Protein AF-0000000078754239 (afdb_homodimer)

Secondary structure (DSSP, 8-state):
-EEEE-HHHHHHHHHHHHH-HHHHHHHHHHHHHHHH-TTSSTT--EE--GGGTT-EEEESSSS-EEEEEEETTTEEEEEE-SS--/-EEEE-HHHHHHHHHHHHH-HHHHHHHHHHHHHHHH-TTSSTT--EE--GGGTT-EEEESSSS-EEEEEEETTTEEEEEE-SS--

pLDDT: mean 96.91, std 4.35, range [64.38, 98.88]

Organism: Turneriella parva (strain ATCC BAA-1111 / DSM 21527 / NCTC 11395 / H) (NCBI:txid869212)

Nearest PDB structures (foldseek):
  6n90-assembly1_B  TM=9.859E-01  e=3.704E-13  Agrobacterium tumefaciens
  6n90-assembly1_A  TM=9.710E-01  e=5.602E-12  Agrobacterium tumefaciens
  3oei-assembly4_O  TM=9.543E-01  e=4.923E-12  Mycobacterium tuberculosis
  4v8x-assembly2_CY  TM=9.675E-01  e=6.132E-11  Escherichia coli K-12
  4lsy-assembly1_A  TM=8.009E-01  e=1.331E-05  Helicobacter pylori 26695

InterPro domains:
  IPR009614 Toxin YoeB [PF06769] (5-85)
  IPR009614 Toxin YoeB [PTHR38039] (1-85)
  IPR009614 Toxin YoeB [TIGR02116] (5-85)
  IPR035093 Toxin-antitoxin system, RelE/ParE toxin domain superfamily [G3DSA:3.30.2310.20] (1-85)
  IPR035093 Toxin-antitoxin system, RelE/ParE toxin domain superfamily [SSF143011] (1-84)

Foldseek 3Di:
DAEAEDPAAVVQLVVCVPVPVLLNVLVVVVVVVCLVPVQDDAQPKDADDDPRGQWIWGHSDPFWIWIWHDDPSPYIYTYHTGGDD/DAEAEDPAAVVQLVVCVPVPVLLNVLVVVVVVVCLVPVQDDAQPKDADDDPRGQWIWGHSDPFWIWIWHDDPSPYIYTYHTGGDD

Solvent-accessible surface area (backbone atoms only — not comparable to full-atom values): 8936 Å² total; per-residue (Å²): 100,25,43,29,25,34,49,65,14,42,52,38,55,55,49,24,69,77,71,36,60,68,59,40,50,49,52,52,50,49,54,57,42,34,73,76,33,76,77,49,70,76,40,66,49,41,76,42,58,76,98,41,51,79,26,32,35,26,49,72,50,100,58,25,26,38,30,31,36,71,49,93,86,43,32,41,35,30,57,34,53,56,51,56,135,99,25,44,28,24,34,50,66,13,40,53,39,54,56,48,25,70,77,72,36,60,68,59,40,51,47,51,52,50,47,52,56,43,33,72,74,33,76,77,50,70,75,39,67,48,43,76,41,60,76,98,40,52,80,27,33,34,26,48,73,49,101,59,25,26,37,31,30,34,70,48,90,85,44,32,40,36,30,57,34,53,55,51,58,135

Sequence (170 aa):
MNVLFTDAGWEDYVHWQSEDRKTLKKINDLIRDIKRSPYEGIGKPEPLKHQLQGYWSRRIDPEHRLVYQVEGNKTLVIIACRYHYMNVLFTDAGWEDYVHWQSEDRKTLKKINDLIRDIKRSPYEGIGKPEPLKHQLQGYWSRRIDPEHRLVYQVEGNKTLVIIACRYHY

Structure (mmCIF, N/CA/C/O backbone):
data_AF-0000000078754239-model_v1
#
loop_
_entity.id
_entity.type
_entity.pdbx_description
1 polymer 'Putative mRNA interferase YoeB'
#
loop_
_atom_site.group_PDB
_atom_site.id
_atom_site.type_symbol
_atom_site.label_atom_id
_atom_site.label_alt_id
_atom_site.label_comp_id
_atom_site.label_asym_id
_atom_site.label_entity_id
_atom_site.label_seq_id
_atom_site.pdbx_PDB_ins_code
_atom_site.Cartn_x
_atom_site.Cartn_y
_atom_site.Cartn_z
_atom_site.occupancy
_atom_site.B_iso_or_equiv
_atom_site.auth_seq_id
_atom_site.auth_comp_id
_atom_site.auth_asym_id
_atom_site.auth_atom_id
_atom_site.pdbx_PDB_model_num
ATOM 1 N N . MET A 1 1 ? -7.363 -0.022 -10.547 1 94.94 1 MET A N 1
ATOM 2 C CA . MET A 1 1 ? -7.711 -0.89 -9.43 1 94.94 1 MET A CA 1
ATOM 3 C C . MET A 1 1 ? -6.973 -0.462 -8.164 1 94.94 1 MET A C 1
ATOM 5 O O . MET A 1 1 ? -5.762 -0.242 -8.188 1 94.94 1 MET A O 1
ATOM 9 N N . ASN A 1 2 ? -7.672 -0.204 -7.055 1 98.06 2 ASN A N 1
ATOM 10 C CA . ASN A 1 2 ? -7.074 0.219 -5.793 1 98.06 2 ASN A CA 1
ATOM 11 C C . ASN A 1 2 ? -6.363 -0.937 -5.094 1 98.06 2 ASN A C 1
ATOM 13 O O . ASN A 1 2 ? -6.711 -2.102 -5.301 1 98.06 2 ASN A O 1
ATOM 17 N N . VAL A 1 3 ? -5.383 -0.624 -4.348 1 98.81 3 VAL A N 1
ATOM 18 C CA . VAL A 1 3 ? -4.676 -1.62 -3.551 1 98.81 3 VAL A CA 1
ATOM 19 C C . VAL A 1 3 ? -4.906 -1.353 -2.064 1 98.81 3 VAL A C 1
ATOM 21 O O . VAL A 1 3 ? -4.613 -0.26 -1.572 1 98.81 3 VAL A O 1
ATOM 24 N N . LEU A 1 4 ? -5.461 -2.293 -1.412 1 98.81 4 LEU A N 1
ATOM 25 C CA . LEU A 1 4 ? -5.707 -2.207 0.023 1 98.81 4 LEU A CA 1
ATOM 26 C C . LEU A 1 4 ? -4.852 -3.215 0.784 1 98.81 4 LEU A C 1
ATOM 28 O O . LEU A 1 4 ? -4.859 -4.406 0.463 1 98.81 4 LEU A O 1
ATOM 32 N N . PHE A 1 5 ? -4.098 -2.744 1.669 1 98.81 5 PHE A N 1
ATOM 33 C CA . PHE A 1 5 ? -3.389 -3.609 2.602 1 98.81 5 PHE A CA 1
ATOM 34 C C . PHE A 1 5 ? -4.105 -3.662 3.945 1 98.81 5 PHE A C 1
ATOM 36 O O . PHE A 1 5 ? -4.457 -2.625 4.512 1 98.81 5 PHE A O 1
ATOM 43 N N . THR A 1 6 ? -4.32 -4.887 4.391 1 98.44 6 THR A N 1
ATOM 44 C CA . THR A 1 6 ? -4.656 -4.988 5.805 1 98.44 6 THR A CA 1
ATOM 45 C C . THR A 1 6 ? -3.486 -4.543 6.676 1 98.44 6 THR A C 1
ATOM 47 O O . THR A 1 6 ? -2.371 -4.363 6.18 1 98.44 6 THR A O 1
ATOM 50 N N . ASP A 1 7 ? -3.758 -4.332 7.945 1 97.69 7 ASP A N 1
ATOM 51 C CA . ASP A 1 7 ? -2.703 -3.889 8.852 1 97.69 7 ASP A CA 1
ATOM 52 C C . ASP A 1 7 ? -1.513 -4.844 8.812 1 97.69 7 ASP A C 1
ATOM 54 O O . ASP A 1 7 ? -0.37 -4.418 8.641 1 97.69 7 ASP A O 1
ATOM 58 N N . ALA A 1 8 ? -1.788 -6.109 8.922 1 97.62 8 ALA A N 1
ATOM 59 C CA . ALA A 1 8 ? -0.734 -7.121 8.898 1 97.62 8 ALA A CA 1
ATOM 60 C C . ALA A 1 8 ? -0.043 -7.164 7.535 1 97.62 8 ALA A C 1
ATOM 62 O O . ALA A 1 8 ? 1.181 -7.289 7.461 1 97.62 8 ALA A O 1
ATOM 63 N N . GLY A 1 9 ? -0.839 -7.078 6.422 1 98.5 9 GLY A N 1
ATOM 64 C CA . GLY A 1 9 ? -0.268 -7.055 5.086 1 98.5 9 GLY A CA 1
ATOM 65 C C . GLY A 1 9 ? 0.656 -5.875 4.852 1 98.5 9 GLY A C 1
ATOM 66 O O . GLY A 1 9 ? 1.698 -6.012 4.211 1 98.5 9 GLY A O 1
ATOM 67 N N . TRP A 1 10 ? 0.258 -4.762 5.441 1 98.69 10 TRP A N 1
ATOM 68 C CA . TRP A 1 10 ? 1.06 -3.549 5.293 1 98.69 10 TRP A CA 1
ATOM 69 C C . TRP A 1 10 ? 2.379 -3.674 6.047 1 98.69 10 TRP A C 1
ATOM 71 O O . TRP A 1 10 ? 3.434 -3.291 5.535 1 98.69 10 TRP A O 1
ATOM 81 N N . GLU A 1 11 ? 2.291 -4.199 7.242 1 98.12 11 GLU A N 1
ATOM 82 C CA . GLU A 1 11 ? 3.51 -4.414 8.016 1 98.12 11 GLU A CA 1
ATOM 83 C C . GLU A 1 11 ? 4.48 -5.328 7.273 1 98.12 11 GLU A C 1
ATOM 85 O O . GLU A 1 11 ? 5.68 -5.055 7.219 1 98.12 11 GLU A O 1
ATOM 90 N N . ASP A 1 12 ? 3.967 -6.426 6.703 1 98.56 12 ASP A N 1
ATOM 91 C CA . ASP A 1 12 ? 4.789 -7.312 5.883 1 98.56 12 ASP A CA 1
ATOM 92 C C . ASP A 1 12 ? 5.449 -6.547 4.738 1 98.56 12 ASP A C 1
ATOM 94 O O . ASP A 1 12 ? 6.652 -6.68 4.508 1 98.56 12 ASP A O 1
ATOM 98 N N . TYR A 1 13 ? 4.625 -5.77 4.039 1 98.88 13 TYR A N 1
ATOM 99 C CA . TYR A 1 13 ? 5.062 -5.07 2.836 1 98.88 13 TYR A CA 1
ATOM 100 C C . TYR A 1 13 ? 6.18 -4.082 3.154 1 98.88 13 TYR A C 1
ATOM 102 O O . TYR A 1 13 ? 7.203 -4.051 2.471 1 98.88 13 TYR A O 1
ATOM 110 N N . VAL A 1 14 ? 5.992 -3.342 4.258 1 98.62 14 VAL A N 1
ATOM 111 C CA . VAL A 1 14 ? 6.977 -2.334 4.648 1 98.62 14 VAL A CA 1
ATOM 112 C C . VAL A 1 14 ? 8.25 -3.018 5.133 1 98.62 14 VAL A C 1
ATOM 114 O O . VAL A 1 14 ? 9.359 -2.521 4.898 1 98.62 14 VA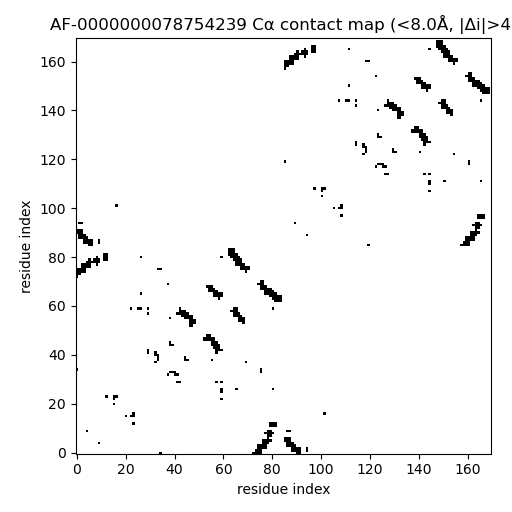L A O 1
ATOM 117 N N . HIS A 1 15 ? 8.078 -4.164 5.738 1 98.06 15 HIS A N 1
ATOM 118 C CA . HIS A 1 15 ? 9.219 -4.949 6.199 1 98.06 15 HIS A CA 1
ATOM 119 C C . HIS A 1 15 ? 10.203 -5.207 5.066 1 98.06 15 HIS A C 1
ATOM 121 O O . HIS A 1 15 ? 11.422 -5.102 5.254 1 98.06 15 HIS A O 1
ATOM 127 N N . TRP A 1 16 ? 9.758 -5.457 3.875 1 98.38 16 TRP A N 1
ATOM 128 C CA . TRP A 1 16 ? 10.609 -5.844 2.754 1 98.38 16 TRP A CA 1
ATOM 129 C C . TRP A 1 16 ? 11.391 -4.645 2.232 1 98.38 16 TRP A C 1
ATOM 131 O O . TRP A 1 16 ? 12.445 -4.812 1.603 1 98.38 16 TRP A O 1
ATOM 141 N N . GLN A 1 17 ? 10.836 -3.438 2.482 1 97.75 17 GLN A N 1
ATOM 142 C CA . GLN A 1 17 ? 11.492 -2.23 1.996 1 97.75 17 GLN A CA 1
ATOM 143 C C . GLN A 1 17 ? 12.883 -2.072 2.615 1 97.75 17 GLN A C 1
ATOM 145 O O . GLN A 1 17 ? 13.789 -1.521 1.989 1 97.75 17 GLN A O 1
ATOM 150 N N . SER A 1 18 ? 13.039 -2.572 3.836 1 95.81 18 SER A N 1
ATOM 151 C CA . SER A 1 18 ? 14.328 -2.475 4.516 1 95.81 18 SER A CA 1
ATOM 152 C C . SER A 1 18 ? 15.078 -3.799 4.465 1 95.81 18 SER A C 1
ATOM 154 O O . SER A 1 18 ? 16.312 -3.818 4.445 1 95.81 18 SER A O 1
ATOM 156 N N . GLU A 1 19 ? 14.352 -4.918 4.344 1 97.38 19 GLU A N 1
ATOM 157 C CA . GLU A 1 19 ? 14.945 -6.238 4.492 1 97.38 19 GLU A CA 1
ATOM 158 C C . GLU A 1 19 ? 15.539 -6.73 3.176 1 97.38 19 GLU A C 1
ATOM 160 O O . GLU A 1 19 ? 16.656 -7.246 3.143 1 97.38 19 GLU A O 1
ATOM 165 N N . ASP A 1 20 ? 14.812 -6.598 2.08 1 97.62 20 ASP A N 1
ATOM 166 C CA . ASP A 1 20 ? 15.227 -7.195 0.814 1 97.62 20 ASP A CA 1
ATOM 167 C C . ASP A 1 20 ? 14.516 -6.531 -0.366 1 97.62 20 ASP A C 1
ATOM 169 O O . ASP A 1 20 ? 13.414 -6.926 -0.74 1 97.62 20 ASP A O 1
ATOM 173 N N . ARG A 1 21 ? 15.211 -5.762 -1.091 1 96.25 21 ARG A N 1
ATOM 174 C CA . ARG A 1 21 ? 14.641 -4.965 -2.174 1 96.25 21 ARG A CA 1
ATOM 175 C C . ARG A 1 21 ? 14.227 -5.852 -3.344 1 96.25 21 ARG A C 1
ATOM 177 O O . ARG A 1 21 ? 13.297 -5.52 -4.082 1 96.25 21 ARG A O 1
ATOM 184 N N . LYS A 1 22 ? 14.938 -6.941 -3.531 1 97.38 22 LYS A N 1
ATOM 185 C CA . LYS A 1 22 ? 14.578 -7.863 -4.605 1 97.38 22 LYS A CA 1
ATOM 186 C C . LYS A 1 22 ? 13.195 -8.461 -4.375 1 97.38 22 LYS A C 1
ATOM 188 O O . LYS A 1 22 ? 12.391 -8.562 -5.309 1 97.38 22 LYS A O 1
ATOM 193 N N . THR A 1 23 ? 12.992 -8.859 -3.168 1 98.5 23 THR A N 1
ATOM 194 C CA . THR A 1 23 ? 11.688 -9.398 -2.803 1 98.5 23 THR A CA 1
ATOM 195 C C . THR A 1 23 ? 10.602 -8.336 -2.959 1 98.5 23 THR A C 1
ATOM 197 O O . THR A 1 23 ? 9.516 -8.625 -3.461 1 98.5 23 THR A O 1
ATOM 200 N N . LEU A 1 24 ? 10.906 -7.109 -2.547 1 98.62 24 LEU A N 1
ATOM 201 C CA . LEU A 1 24 ? 9.969 -6.008 -2.719 1 98.62 24 LEU A CA 1
ATOM 202 C C . LEU A 1 24 ? 9.594 -5.832 -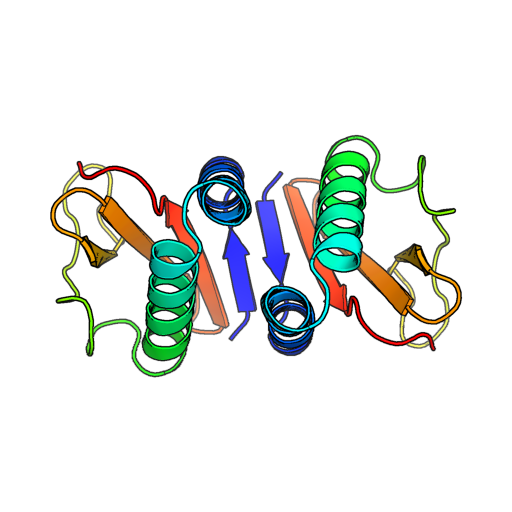4.188 1 98.62 24 LEU A C 1
ATOM 204 O O . LEU A 1 24 ? 8.422 -5.664 -4.52 1 98.62 24 LEU A O 1
ATOM 208 N N . LYS A 1 25 ? 10.586 -5.859 -5.012 1 98.12 25 LYS A N 1
ATOM 209 C CA . LYS A 1 25 ? 10.344 -5.723 -6.445 1 98.12 25 LYS A CA 1
ATOM 210 C C . LYS A 1 25 ? 9.445 -6.844 -6.957 1 98.12 25 LYS A C 1
ATOM 212 O O . LYS A 1 25 ? 8.547 -6.602 -7.766 1 98.12 25 LYS A O 1
ATOM 217 N N . LYS A 1 26 ? 9.695 -8.023 -6.527 1 98.56 26 LYS A N 1
ATOM 218 C CA . LYS A 1 26 ? 8.867 -9.164 -6.93 1 98.56 26 LYS A CA 1
ATOM 219 C C . LYS A 1 26 ? 7.422 -8.977 -6.484 1 98.56 26 LYS A C 1
ATOM 221 O O . LYS A 1 26 ? 6.488 -9.273 -7.234 1 98.56 26 LYS A O 1
ATOM 226 N N . ILE A 1 27 ? 7.266 -8.539 -5.297 1 98.88 27 ILE A N 1
ATOM 227 C CA . ILE A 1 27 ? 5.922 -8.305 -4.781 1 98.88 27 ILE A CA 1
ATOM 228 C C . ILE A 1 27 ? 5.223 -7.242 -5.629 1 98.88 27 ILE A C 1
ATOM 230 O O . ILE A 1 27 ? 4.055 -7.391 -5.988 1 98.88 27 ILE A O 1
ATOM 234 N N . ASN A 1 28 ? 5.934 -6.164 -5.98 1 98.81 28 ASN A N 1
ATOM 235 C CA . ASN A 1 28 ? 5.363 -5.129 -6.84 1 98.81 28 ASN A CA 1
ATOM 236 C C . ASN A 1 28 ? 4.98 -5.684 -8.203 1 98.81 28 ASN A C 1
ATOM 238 O O . ASN A 1 28 ? 3.941 -5.316 -8.758 1 98.81 28 ASN A O 1
ATOM 242 N N . ASP A 1 29 ? 5.82 -6.578 -8.742 1 98.75 29 ASP A N 1
ATOM 243 C CA . ASP A 1 29 ? 5.508 -7.219 -10.016 1 98.75 29 ASP A CA 1
ATOM 244 C C . ASP A 1 29 ? 4.238 -8.062 -9.906 1 98.75 29 ASP A C 1
ATOM 246 O O . ASP A 1 29 ? 3.408 -8.062 -10.812 1 98.75 29 ASP A O 1
ATOM 250 N N . LEU A 1 30 ? 4.121 -8.773 -8.867 1 98.88 30 LEU A N 1
ATOM 251 C CA . LEU A 1 30 ? 2.934 -9.594 -8.641 1 98.88 30 LEU A CA 1
ATOM 252 C C . LEU A 1 30 ? 1.687 -8.719 -8.531 1 98.88 30 LEU A C 1
ATOM 254 O O . LEU A 1 30 ? 0.654 -9.031 -9.133 1 98.88 30 LEU A O 1
ATOM 258 N N . ILE A 1 31 ? 1.778 -7.637 -7.766 1 98.81 31 ILE A N 1
ATOM 259 C CA . ILE A 1 31 ? 0.641 -6.738 -7.598 1 98.81 31 ILE A CA 1
ATOM 260 C C . ILE A 1 31 ? 0.226 -6.172 -8.953 1 98.81 31 ILE A C 1
ATOM 262 O O . ILE A 1 31 ? -0.963 -6.121 -9.273 1 98.81 31 ILE A O 1
ATOM 266 N N . ARG A 1 32 ? 1.204 -5.785 -9.703 1 98.5 32 ARG A N 1
ATOM 267 C CA . ARG A 1 32 ? 0.927 -5.262 -11.039 1 98.5 32 ARG A CA 1
ATOM 268 C C . ARG A 1 32 ? 0.205 -6.301 -11.898 1 98.5 32 ARG A C 1
ATOM 270 O O . ARG A 1 32 ? -0.769 -5.98 -12.578 1 98.5 32 ARG A O 1
ATOM 277 N N . ASP A 1 33 ? 0.673 -7.492 -11.883 1 98.69 33 ASP A N 1
ATOM 278 C CA . ASP A 1 33 ? 0.083 -8.57 -12.664 1 98.69 33 ASP A CA 1
ATOM 279 C C . ASP A 1 33 ? -1.323 -8.898 -12.18 1 98.69 33 ASP A C 1
ATOM 281 O O . ASP A 1 33 ? -2.221 -9.164 -12.977 1 98.69 33 ASP A O 1
ATOM 285 N N . ILE A 1 34 ? -1.537 -8.93 -10.883 1 98.56 34 ILE A N 1
ATOM 286 C CA . ILE A 1 34 ? -2.84 -9.227 -10.297 1 98.56 34 ILE A CA 1
ATOM 287 C C . ILE A 1 34 ? -3.861 -8.188 -10.75 1 98.56 34 ILE A C 1
ATOM 289 O O . ILE A 1 34 ? -5.008 -8.523 -11.047 1 98.56 34 ILE A O 1
ATOM 293 N N . LYS A 1 35 ? -3.459 -6.926 -10.789 1 97.94 35 LYS A N 1
ATOM 294 C CA . LYS A 1 35 ? -4.363 -5.859 -11.203 1 97.94 35 LYS A CA 1
ATOM 295 C C . LYS A 1 35 ? -4.863 -6.09 -12.633 1 97.94 35 LYS A C 1
ATOM 297 O O . LYS A 1 35 ? -5.984 -5.711 -12.969 1 97.94 35 LYS A O 1
ATOM 302 N N . ARG A 1 36 ? -4.035 -6.73 -13.383 1 96 36 ARG A N 1
ATOM 303 C CA . ARG A 1 36 ? -4.395 -7.004 -14.773 1 96 36 ARG A CA 1
ATOM 304 C C . ARG A 1 36 ? -5.176 -8.312 -14.883 1 96 36 ARG A C 1
ATOM 306 O O . ARG A 1 36 ? -6.184 -8.375 -15.594 1 96 36 ARG A O 1
ATOM 313 N N . SER A 1 37 ? -4.629 -9.32 -14.219 1 96.88 37 SER A N 1
ATOM 314 C CA . SER A 1 37 ? -5.207 -10.656 -14.227 1 96.88 37 SER A CA 1
ATOM 315 C C . SER A 1 37 ? -5.246 -11.25 -12.82 1 96.88 37 SER A C 1
ATOM 317 O O . SER A 1 37 ? -4.344 -11.992 -12.43 1 96.88 37 SER A O 1
ATOM 319 N N . PRO A 1 38 ? -6.34 -11.086 -12.141 1 97.81 38 PRO A N 1
ATOM 320 C CA . PRO A 1 38 ? -6.391 -11.422 -10.711 1 97.81 38 PRO A CA 1
ATOM 321 C C . PRO A 1 38 ? -6.172 -12.906 -10.453 1 97.81 38 PRO A C 1
ATOM 323 O O . PRO A 1 38 ? -5.68 -13.281 -9.383 1 97.81 38 PRO A O 1
ATOM 326 N N . TYR A 1 39 ? -6.453 -13.758 -11.453 1 97.81 39 TYR A N 1
ATOM 327 C CA . TYR A 1 39 ? -6.496 -15.18 -11.109 1 97.81 39 TYR A CA 1
ATOM 328 C C . TYR A 1 39 ? -5.602 -15.992 -12.031 1 97.81 39 TYR A C 1
ATOM 330 O O . TYR A 1 39 ? -5.695 -17.219 -12.078 1 97.81 39 TYR A O 1
ATOM 338 N N . GLU A 1 40 ? -4.789 -15.289 -12.836 1 98.25 40 GLU A N 1
ATOM 339 C CA . GLU A 1 40 ? -3.807 -15.898 -13.734 1 98.25 40 GLU A CA 1
ATOM 340 C C . GLU A 1 40 ? -2.514 -15.086 -13.766 1 98.25 40 GLU A C 1
ATOM 342 O O . GLU A 1 40 ? -2.438 -14.008 -13.18 1 98.25 40 GLU A O 1
ATOM 347 N N . GLY A 1 41 ? -1.464 -15.758 -14.414 1 98.44 41 GLY A N 1
ATOM 348 C CA . GLY A 1 41 ? -0.229 -15.016 -14.617 1 98.44 41 GLY A CA 1
ATOM 349 C C . GLY A 1 41 ? 0.915 -15.516 -13.758 1 98.44 41 GLY A C 1
ATOM 350 O O . GLY A 1 41 ? 0.996 -16.719 -13.461 1 98.44 41 GLY A O 1
ATOM 351 N N . ILE A 1 42 ? 1.725 -14.594 -13.344 1 98.69 42 ILE A N 1
ATOM 352 C CA . ILE A 1 42 ? 2.975 -14.984 -12.703 1 98.69 42 ILE A CA 1
ATOM 353 C C . ILE A 1 42 ? 2.711 -15.367 -11.25 1 98.69 42 ILE A C 1
ATOM 355 O O . ILE A 1 42 ? 1.694 -14.969 -10.672 1 98.69 42 ILE A O 1
ATOM 359 N N . GLY A 1 43 ? 3.691 -16.109 -10.719 1 98.62 43 GLY A N 1
ATOM 360 C CA . GLY A 1 43 ? 3.654 -16.469 -9.312 1 98.62 43 GLY A CA 1
ATOM 361 C C . GLY A 1 43 ? 2.773 -17.672 -9.023 1 98.62 43 GLY A C 1
ATOM 362 O O . GLY A 1 43 ? 2.318 -17.859 -7.898 1 98.62 43 GLY A O 1
ATOM 363 N N . LYS A 1 44 ? 2.271 -18.344 -10.047 1 98.5 44 LYS A N 1
ATOM 364 C CA . LYS A 1 44 ? 1.484 -19.562 -9.906 1 98.5 44 LYS A CA 1
ATOM 365 C C . LYS A 1 44 ? 0.241 -19.328 -9.055 1 98.5 44 LYS A C 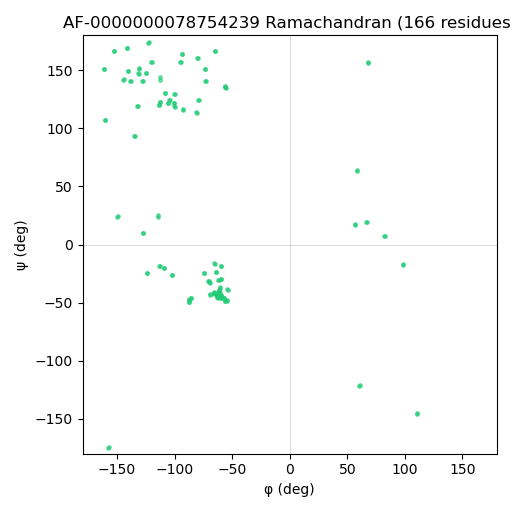1
ATOM 367 O O . LYS A 1 44 ? 0.072 -19.953 -8.008 1 98.5 44 LYS A O 1
ATOM 372 N N . PRO A 1 45 ? -0.612 -18.516 -9.516 1 98.56 45 PRO A N 1
ATOM 373 C CA . PRO A 1 45 ? -1.812 -18.188 -8.742 1 98.56 45 PRO A CA 1
ATOM 374 C C . PRO A 1 45 ? -2.633 -19.406 -8.367 1 98.56 45 PRO A C 1
ATOM 376 O O . PRO A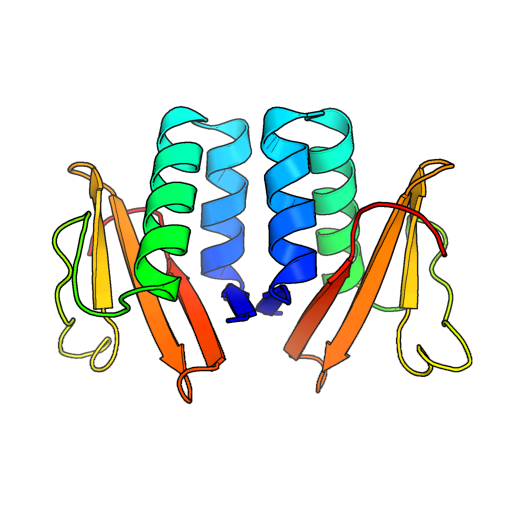 1 45 ? -2.832 -20.312 -9.203 1 98.56 45 PRO A O 1
ATOM 379 N N . GLU A 1 46 ? -3.109 -19.469 -7.082 1 98.19 46 GLU A N 1
ATOM 380 C CA . GLU A 1 46 ? -3.949 -20.562 -6.625 1 98.19 46 GLU A CA 1
ATOM 381 C C . GLU A 1 46 ? -5 -20.078 -5.629 1 98.19 46 GLU A C 1
ATOM 383 O O . GLU A 1 46 ? -4.723 -19.219 -4.793 1 98.19 46 GLU A O 1
ATOM 388 N N . PRO A 1 47 ? -6.18 -20.641 -5.727 1 97.88 47 PRO A N 1
ATOM 389 C CA . PRO A 1 47 ? -7.172 -20.359 -4.691 1 97.88 47 PRO A CA 1
ATOM 390 C C . PRO A 1 47 ? -6.871 -21.047 -3.369 1 97.88 47 PRO A C 1
ATOM 392 O O . PRO A 1 47 ? -6.402 -22.188 -3.363 1 97.88 47 PRO A O 1
ATOM 395 N N . LEU A 1 48 ? -7.125 -20.328 -2.344 1 97.19 48 LEU A N 1
ATOM 396 C CA . LEU A 1 48 ? -6.887 -20.922 -1.036 1 97.19 48 LEU A CA 1
ATOM 397 C C . LEU A 1 48 ? -8.156 -21.562 -0.49 1 97.19 48 LEU A C 1
ATOM 399 O O . LEU A 1 48 ? -9.227 -21.453 -1.094 1 97.19 48 LEU A O 1
ATOM 403 N N . LYS A 1 49 ? -7.965 -22.375 0.475 1 94.56 49 LYS A N 1
ATOM 404 C CA . LYS A 1 49 ? -9.086 -23.172 0.978 1 94.56 49 LYS A CA 1
ATOM 405 C C . LYS A 1 49 ? -9.297 -22.938 2.471 1 94.56 49 LYS A C 1
ATOM 407 O O . LYS A 1 49 ? -8.609 -22.109 3.08 1 94.56 49 LYS A O 1
ATOM 412 N N . HIS A 1 50 ? -10.305 -23.484 2.945 1 93.38 50 HIS A N 1
ATOM 413 C CA . HIS A 1 50 ? -10.633 -23.484 4.367 1 93.38 50 HIS A CA 1
ATOM 414 C C . HIS A 1 50 ? -10.812 -22.062 4.887 1 93.38 50 HIS A C 1
ATOM 416 O O . HIS A 1 50 ? -11.633 -21.297 4.359 1 93.38 50 HIS A O 1
ATOM 422 N N . GLN A 1 51 ? -9.961 -21.688 5.941 1 90.81 51 GLN A N 1
ATOM 423 C CA . GLN A 1 51 ? -10.141 -20.406 6.613 1 90.81 51 GLN A CA 1
ATOM 424 C C . GLN A 1 51 ? -9.875 -19.25 5.66 1 90.81 51 GLN A C 1
ATOM 426 O O . GLN A 1 51 ? -10.352 -18.125 5.883 1 90.81 51 GLN A O 1
ATOM 431 N N . LEU A 1 52 ? -9.227 -19.625 4.605 1 93.69 52 LEU A N 1
ATOM 432 C CA . LEU A 1 52 ? -8.867 -18.562 3.672 1 93.69 52 LEU A CA 1
ATOM 433 C C . LEU A 1 52 ? -9.602 -18.734 2.346 1 93.69 52 LEU A C 1
ATOM 435 O O . LEU A 1 52 ? -9.117 -18.281 1.302 1 93.69 52 LEU A O 1
ATOM 439 N N . GLN A 1 53 ? -10.742 -19.422 2.486 1 94.88 53 GLN A N 1
ATOM 440 C CA . GLN A 1 53 ? -11.555 -19.562 1.288 1 94.88 53 GLN A CA 1
ATOM 441 C C . GLN A 1 53 ? -11.906 -18.203 0.696 1 94.88 53 GLN A C 1
ATOM 443 O O . GLN A 1 53 ? -12.281 -17.281 1.425 1 94.88 53 GLN A O 1
ATOM 448 N N . GLY A 1 54 ? -11.773 -18.125 -0.582 1 95.12 54 GLY A N 1
ATOM 449 C CA . GLY A 1 54 ? -12.047 -16.859 -1.249 1 95.12 54 GLY A CA 1
ATOM 450 C C . GLY A 1 54 ? -10.789 -16.047 -1.538 1 95.12 54 GLY A C 1
ATOM 451 O O . GLY A 1 54 ? -10.82 -15.117 -2.346 1 95.12 54 GLY A O 1
ATOM 452 N N . TYR A 1 55 ? -9.758 -16.453 -0.836 1 97.56 55 TYR A N 1
ATOM 453 C CA . TYR A 1 55 ? -8.477 -15.789 -1.074 1 97.56 55 TYR A CA 1
ATOM 454 C C . TYR A 1 55 ? -7.645 -16.578 -2.082 1 97.56 55 TYR A C 1
ATOM 456 O O . TYR A 1 55 ? -7.898 -17.75 -2.322 1 97.56 55 TYR A O 1
ATOM 464 N N . TRP A 1 56 ? -6.727 -15.859 -2.723 1 98.44 56 TRP A N 1
ATOM 465 C CA . TRP A 1 56 ? -5.754 -16.422 -3.656 1 98.44 56 TRP A CA 1
ATOM 466 C C . TRP A 1 56 ? -4.332 -16.156 -3.182 1 98.44 56 TRP A C 1
ATOM 468 O O . TRP A 1 56 ? -4.094 -15.234 -2.398 1 98.44 56 TRP A O 1
ATOM 478 N N . SER A 1 57 ? -3.457 -16.953 -3.641 1 98.38 57 SER A N 1
ATOM 479 C CA . SER A 1 57 ? -2.047 -16.75 -3.33 1 98.38 57 SER A CA 1
ATOM 480 C C . SER A 1 57 ? -1.189 -16.812 -4.59 1 98.38 57 SER A C 1
ATOM 482 O O . SER A 1 57 ? -1.567 -17.453 -5.574 1 98.38 57 SER A O 1
ATOM 484 N N . ARG A 1 58 ? -0.133 -16.141 -4.566 1 98.75 58 ARG A N 1
ATOM 485 C CA . ARG A 1 58 ? 0.932 -16.219 -5.562 1 98.75 58 ARG A CA 1
ATOM 486 C C . ARG A 1 58 ? 2.295 -16.375 -4.895 1 98.75 58 ARG A C 1
ATOM 488 O O . ARG A 1 58 ? 2.553 -15.758 -3.855 1 98.75 58 ARG A O 1
ATOM 495 N N . ARG A 1 59 ? 3.129 -17.078 -5.562 1 98.62 59 ARG A N 1
ATOM 496 C CA . ARG A 1 59 ? 4.449 -17.375 -5.02 1 98.62 59 ARG A CA 1
ATOM 497 C C . ARG A 1 59 ? 5.391 -16.188 -5.188 1 98.62 59 ARG A C 1
ATOM 499 O O . ARG A 1 59 ? 5.527 -15.648 -6.289 1 98.62 59 ARG A O 1
ATOM 506 N N . ILE A 1 60 ? 5.957 -15.742 -4.117 1 98.56 60 ILE A N 1
ATOM 507 C CA . ILE A 1 60 ? 7.027 -14.758 -4.172 1 98.56 60 ILE A CA 1
ATOM 508 C C . ILE A 1 60 ? 8.375 -15.461 -4.324 1 98.56 60 ILE A C 1
ATOM 510 O O . ILE A 1 60 ? 9.133 -15.172 -5.25 1 98.56 60 ILE A O 1
ATOM 514 N N . ASP A 1 61 ? 8.578 -16.438 -3.461 1 97.38 61 ASP A N 1
ATOM 515 C CA . ASP A 1 61 ? 9.703 -17.359 -3.457 1 97.38 61 ASP A CA 1
ATOM 516 C C . ASP A 1 61 ? 9.359 -18.656 -2.719 1 97.38 61 ASP A C 1
ATOM 518 O O . ASP A 1 61 ? 8.195 -18.891 -2.393 1 97.38 61 ASP A O 1
ATOM 522 N N . PRO A 1 62 ? 10.328 -19.516 -2.547 1 96.44 62 PRO A N 1
ATOM 523 C CA . PRO A 1 62 ? 9.953 -20.797 -1.934 1 96.44 62 PRO A CA 1
ATOM 524 C C . PRO A 1 62 ? 9.352 -20.625 -0.541 1 96.44 62 PRO A C 1
ATOM 526 O O . PRO A 1 62 ? 8.57 -21.469 -0.094 1 96.44 62 PRO A O 1
ATOM 529 N N . GLU A 1 63 ? 9.531 -19.469 0.187 1 97.31 63 GLU A N 1
ATOM 530 C CA . GLU A 1 63 ? 9.164 -19.344 1.593 1 97.31 63 GLU A CA 1
ATOM 531 C C . GLU A 1 63 ? 8.008 -18.359 1.766 1 97.31 63 GLU A C 1
ATOM 533 O O . GLU A 1 63 ? 7.348 -18.344 2.805 1 97.31 63 GLU A O 1
ATOM 538 N N . HIS A 1 64 ? 7.781 -17.562 0.812 1 98.38 64 HIS A N 1
ATOM 539 C CA . HIS A 1 64 ? 6.855 -16.453 0.992 1 98.38 64 HIS A CA 1
ATOM 540 C C . HIS A 1 64 ? 5.797 -16.438 -0.105 1 98.38 64 HIS A C 1
ATOM 542 O O . HIS A 1 64 ? 6.098 -16.703 -1.271 1 98.38 64 HIS A O 1
ATOM 548 N N . ARG A 1 65 ? 4.547 -16.109 0.308 1 98.69 65 ARG A N 1
ATOM 549 C CA . ARG A 1 65 ? 3.414 -15.984 -0.603 1 98.69 65 ARG A CA 1
ATOM 550 C C . ARG A 1 65 ? 2.754 -14.617 -0.463 1 98.69 65 ARG A C 1
ATOM 552 O O . ARG A 1 65 ? 2.74 -14.039 0.625 1 98.69 65 ARG A O 1
ATOM 559 N N . LEU A 1 66 ? 2.244 -14.133 -1.533 1 98.75 66 LEU A N 1
ATOM 560 C CA . LEU A 1 66 ? 1.327 -13 -1.543 1 98.75 66 LEU A CA 1
ATOM 561 C C . LEU A 1 66 ? -0.122 -13.477 -1.487 1 98.75 66 LEU A C 1
ATOM 563 O O . LEU A 1 66 ? -0.583 -14.188 -2.383 1 98.75 66 LEU A O 1
ATOM 567 N N . VAL A 1 67 ? -0.823 -13.148 -0.443 1 98.69 67 VAL A N 1
ATOM 568 C CA . VAL A 1 67 ? -2.201 -13.586 -0.253 1 98.69 67 VAL A CA 1
ATOM 569 C C . VAL A 1 67 ? -3.152 -12.406 -0.436 1 98.69 67 VAL A C 1
ATOM 571 O O . VAL A 1 67 ? -2.969 -11.352 0.176 1 98.69 67 VAL A O 1
ATOM 574 N N . TYR A 1 68 ? -4.125 -12.68 -1.247 1 98.62 68 TYR A N 1
ATOM 575 C CA . TYR A 1 68 ? -4.941 -11.523 -1.606 1 98.62 68 TYR A CA 1
ATOM 576 C C . TYR A 1 68 ? -6.359 -11.953 -1.963 1 98.62 68 TYR A C 1
ATOM 578 O O . TYR A 1 68 ? -6.637 -13.141 -2.113 1 98.62 68 TYR A O 1
ATOM 586 N N . GLN A 1 69 ? -7.23 -11.023 -2.037 1 98.19 69 GLN A N 1
ATOM 587 C CA . GLN A 1 69 ? -8.586 -11.148 -2.557 1 98.19 69 GLN A CA 1
ATOM 588 C C . GLN A 1 69 ? -8.977 -9.914 -3.367 1 98.19 69 GLN A C 1
ATOM 590 O O . GLN A 1 69 ? -8.492 -8.812 -3.104 1 98.19 69 GLN A O 1
ATOM 595 N N . VAL A 1 70 ? -9.828 -10.125 -4.367 1 97.69 70 VAL A N 1
ATOM 596 C CA . VAL A 1 70 ? -10.328 -9 -5.145 1 97.69 70 VAL A CA 1
ATOM 597 C C . VAL A 1 70 ? -11.781 -8.711 -4.762 1 97.69 70 VAL A C 1
ATOM 599 O O . VAL A 1 70 ? -12.625 -9.602 -4.797 1 97.69 70 VAL A O 1
ATOM 602 N N . GLU A 1 71 ? -11.992 -7.492 -4.324 1 96 71 GLU A N 1
ATOM 603 C CA . GLU A 1 71 ? -13.344 -7.086 -3.949 1 96 71 GLU A CA 1
ATOM 604 C C . GLU A 1 71 ? -14 -6.262 -5.051 1 96 71 GLU A C 1
ATOM 606 O O . GLU A 1 71 ? -13.508 -5.191 -5.41 1 96 71 GLU A O 1
ATOM 611 N N . GLY A 1 72 ? -15.125 -6.688 -5.562 1 90 72 GLY A N 1
ATOM 612 C CA . GLY A 1 72 ? -15.953 -5.977 -6.523 1 90 72 GLY A CA 1
ATOM 613 C C . GLY A 1 72 ? -15.211 -5.602 -7.793 1 90 72 GLY A C 1
ATOM 614 O O . GLY A 1 72 ? -15.5 -4.578 -8.414 1 90 72 GLY A O 1
ATOM 615 N N . ASN A 1 73 ? -14.078 -6.203 -8.102 1 85.44 73 ASN A N 1
ATOM 616 C CA . ASN A 1 73 ? -13.234 -5.949 -9.266 1 85.44 73 ASN A CA 1
ATOM 617 C C . ASN A 1 73 ? -12.617 -4.555 -9.219 1 85.44 73 ASN A C 1
ATOM 619 O O . ASN A 1 73 ? -12.234 -4.008 -10.25 1 85.44 73 ASN A O 1
ATOM 623 N N . LYS A 1 74 ? -12.586 -3.93 -7.996 1 93.38 74 LYS A N 1
ATOM 624 C CA . LYS A 1 74 ? -12.125 -2.547 -7.891 1 93.38 74 LYS A CA 1
ATOM 625 C C . LYS A 1 74 ? -10.977 -2.426 -6.895 1 93.38 74 LYS A C 1
ATOM 627 O O . LYS A 1 74 ? -10.188 -1.482 -6.965 1 93.38 74 LYS A O 1
ATOM 632 N N . THR A 1 75 ? -11.008 -3.418 -5.992 1 98.06 75 THR A N 1
ATOM 633 C CA . THR A 1 75 ? -10.016 -3.279 -4.934 1 98.06 75 THR A CA 1
ATOM 634 C C . THR A 1 75 ? -9.258 -4.59 -4.727 1 98.06 75 THR A C 1
ATOM 636 O O . THR A 1 75 ? -9.875 -5.633 -4.488 1 98.06 75 THR A O 1
ATOM 639 N N . LEU A 1 76 ? -7.969 -4.57 -4.914 1 98.69 76 LEU A N 1
ATOM 640 C CA . LEU A 1 76 ? -7.074 -5.66 -4.527 1 98.69 76 LEU A CA 1
ATOM 641 C C . LEU A 1 76 ? -6.738 -5.59 -3.041 1 98.69 76 LEU A C 1
ATOM 643 O O . LEU A 1 76 ? -6.113 -4.629 -2.586 1 98.69 76 LEU A O 1
ATOM 647 N N . VAL A 1 77 ? -7.195 -6.574 -2.318 1 98.56 77 VAL A N 1
ATOM 648 C CA . VAL A 1 77 ? -6.938 -6.625 -0.882 1 98.56 77 VAL A CA 1
ATOM 649 C C . VAL A 1 77 ? -5.789 -7.586 -0.594 1 98.56 77 VAL A C 1
ATOM 651 O O . VAL A 1 77 ? -5.875 -8.773 -0.91 1 98.56 77 VAL A O 1
ATOM 654 N N . ILE A 1 78 ? -4.762 -7.059 -0.029 1 98.75 78 ILE A N 1
ATOM 655 C CA . ILE A 1 78 ? -3.594 -7.859 0.323 1 98.75 78 ILE A CA 1
ATOM 656 C C . ILE A 1 78 ? -3.572 -8.102 1.83 1 98.75 78 ILE A C 1
ATOM 658 O O . ILE A 1 78 ? -3.5 -7.156 2.617 1 98.75 78 ILE A O 1
ATOM 662 N N . ILE A 1 79 ? -3.516 -9.359 2.213 1 98 79 ILE A N 1
ATOM 663 C CA . ILE A 1 79 ? -3.615 -9.648 3.639 1 98 7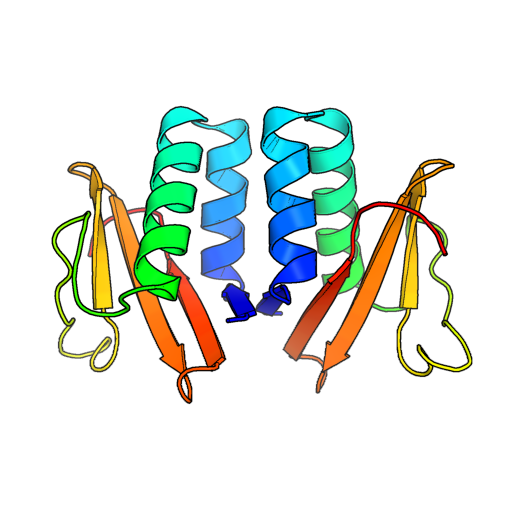9 ILE A CA 1
ATOM 664 C C . ILE A 1 79 ? -2.266 -10.125 4.168 1 98 79 ILE A C 1
ATOM 666 O O . ILE A 1 79 ? -2.021 -10.109 5.375 1 98 79 ILE A O 1
ATOM 670 N N . ALA A 1 80 ? -1.397 -10.602 3.26 1 98.31 80 ALA A N 1
ATOM 671 C CA . ALA A 1 80 ? -0.068 -11.062 3.654 1 98.31 80 ALA A CA 1
ATOM 672 C C . ALA A 1 80 ? 0.875 -11.109 2.455 1 98.31 80 ALA A C 1
ATOM 674 O O . ALA A 1 80 ? 0.44 -11.344 1.324 1 98.31 80 ALA A O 1
ATOM 675 N N . CYS A 1 81 ? 2.166 -10.922 2.723 1 98.75 81 CYS A N 1
ATOM 676 C CA . CYS A 1 81 ? 3.17 -11.117 1.683 1 98.75 81 CYS A CA 1
ATOM 677 C C . CYS A 1 81 ? 4.492 -11.578 2.281 1 98.75 81 CYS A C 1
ATOM 679 O O . CYS A 1 81 ? 5.562 -11.266 1.753 1 98.75 81 CYS A O 1
ATOM 681 N N . ARG A 1 82 ? 4.312 -12.133 3.377 1 97.75 82 ARG A N 1
ATOM 682 C CA . ARG A 1 82 ? 5.426 -12.758 4.086 1 97.75 82 ARG A CA 1
ATOM 683 C C . ARG A 1 82 ? 5.008 -14.102 4.688 1 97.75 82 ARG A C 1
ATOM 685 O O . ARG A 1 82 ? 3.898 -14.234 5.207 1 97.75 82 ARG A O 1
ATOM 692 N N . TYR A 1 83 ? 5.891 -15.016 4.613 1 95.06 83 TYR A N 1
ATOM 693 C CA . TYR A 1 83 ? 5.727 -16.375 5.125 1 95.06 83 TYR A CA 1
ATOM 694 C C . TYR A 1 83 ? 4.684 -17.141 4.32 1 95.06 83 TYR A C 1
ATOM 696 O O . TYR A 1 83 ? 4.051 -16.578 3.422 1 95.06 83 TYR A O 1
ATOM 704 N N . HIS A 1 84 ? 4.797 -18.469 4.344 1 84.62 84 HIS A N 1
ATOM 705 C CA . HIS A 1 84 ? 3.838 -19.328 3.674 1 84.62 84 HIS A CA 1
ATOM 706 C C . HIS A 1 84 ? 3.031 -20.141 4.684 1 84.62 84 HIS A C 1
ATOM 708 O O . HIS A 1 84 ? 3.428 -20.266 5.844 1 84.62 84 HIS A O 1
ATOM 714 N N . TYR A 1 85 ? 1.763 -20.359 4.391 1 64.38 85 TYR A N 1
ATOM 715 C CA . TYR A 1 85 ? 0.973 -21.203 5.277 1 64.38 85 TYR A CA 1
ATOM 716 C C . TYR A 1 85 ? 1.675 -22.531 5.531 1 64.38 85 TYR A C 1
ATOM 718 O O . TYR A 1 85 ? 2.494 -22.984 4.723 1 64.38 85 TYR A O 1
ATOM 726 N N . MET B 1 1 ? -5.707 -0.499 11.406 1 94.88 1 MET B N 1
ATOM 727 C CA . MET B 1 1 ? -6.27 0.339 10.344 1 94.88 1 MET B CA 1
ATOM 728 C C . MET B 1 1 ? -5.691 -0.043 8.984 1 94.88 1 MET B C 1
ATOM 730 O O . MET B 1 1 ? -4.477 -0.175 8.836 1 94.88 1 MET B O 1
ATOM 734 N N . ASN B 1 2 ? -6.52 -0.361 7.988 1 98 2 ASN B N 1
ATOM 735 C CA . ASN B 1 2 ? -6.086 -0.747 6.652 1 98 2 ASN B CA 1
ATOM 736 C C . ASN B 1 2 ? -5.578 0.455 5.859 1 98 2 ASN B C 1
ATOM 738 O O . ASN B 1 2 ? -5.98 1.591 6.121 1 98 2 ASN B O 1
ATOM 742 N N . VAL B 1 3 ? -4.699 0.21 4.977 1 98.81 3 VAL B N 1
ATOM 743 C CA . VAL B 1 3 ? -4.195 1.252 4.086 1 98.81 3 VAL B CA 1
ATOM 744 C C . VAL B 1 3 ? -4.625 0.958 2.652 1 98.81 3 VAL B C 1
ATOM 746 O O . VAL B 1 3 ? -4.328 -0.111 2.113 1 98.81 3 VAL B O 1
ATOM 749 N N . LEU B 1 4 ? -5.348 1.846 2.096 1 98.81 4 LEU B N 1
ATOM 750 C CA . LEU B 1 4 ? -5.801 1.731 0.714 1 98.81 4 LEU B CA 1
ATOM 751 C C . LEU B 1 4 ? -5.156 2.799 -0.162 1 98.81 4 LEU B C 1
ATOM 753 O O . LEU B 1 4 ? -5.203 3.988 0.165 1 98.81 4 LEU B O 1
ATOM 757 N N . PHE B 1 5 ? -4.508 2.383 -1.154 1 98.88 5 PHE B N 1
ATOM 758 C CA . PHE B 1 5 ? -4.02 3.297 -2.178 1 98.88 5 PHE B CA 1
ATOM 759 C C . PHE B 1 5 ? -4.934 3.287 -3.396 1 98.88 5 PHE B C 1
ATOM 761 O O . PHE B 1 5 ? -5.285 2.221 -3.906 1 98.88 5 PHE B O 1
ATOM 768 N N . THR B 1 6 ? -5.309 4.496 -3.801 1 98.44 6 THR B N 1
ATOM 769 C CA . THR B 1 6 ? -5.863 4.562 -5.148 1 98.44 6 THR B CA 1
ATOM 770 C C . THR B 1 6 ? -4.805 4.195 -6.184 1 98.44 6 THR B C 1
ATOM 772 O O . THR B 1 6 ? -3.619 4.105 -5.863 1 98.44 6 THR B O 1
ATOM 775 N N . ASP B 1 7 ? -5.242 3.947 -7.402 1 97.75 7 ASP B N 1
ATOM 776 C CA . ASP B 1 7 ? -4.305 3.58 -8.461 1 97.75 7 ASP B CA 1
ATOM 777 C C . ASP B 1 7 ? -3.199 4.625 -8.602 1 97.75 7 ASP B C 1
ATOM 779 O O . ASP B 1 7 ? -2.014 4.285 -8.609 1 97.75 7 ASP B O 1
ATOM 783 N N . ALA B 1 8 ? -3.586 5.867 -8.656 1 97.62 8 ALA B N 1
ATOM 784 C CA . ALA B 1 8 ? -2.619 6.957 -8.789 1 97.62 8 ALA B CA 1
ATOM 785 C C . ALA B 1 8 ? -1.736 7.062 -7.551 1 97.62 8 ALA B C 1
ATOM 787 O O . ALA B 1 8 ? -0.527 7.277 -7.66 1 97.62 8 ALA B O 1
ATOM 788 N N . GLY B 1 9 ? -2.346 6.922 -6.32 1 98.5 9 GLY B N 1
ATOM 789 C CA . GLY B 1 9 ? -1.578 6.953 -5.086 1 98.5 9 GLY B CA 1
ATOM 790 C C . GLY B 1 9 ? -0.542 5.848 -5.004 1 98.5 9 GLY B C 1
ATOM 791 O O . GLY B 1 9 ? 0.573 6.07 -4.523 1 98.5 9 GLY B O 1
ATOM 792 N N . TRP B 1 10 ? -0.938 4.703 -5.523 1 98.69 10 TRP B N 1
ATOM 793 C CA . TRP B 1 10 ? -0.034 3.557 -5.504 1 98.69 10 TRP B CA 1
ATOM 794 C C . TRP B 1 10 ? 1.142 3.775 -6.453 1 98.69 10 TRP B C 1
ATOM 796 O O . TRP B 1 10 ? 2.287 3.477 -6.105 1 98.69 10 TRP B O 1
ATOM 806 N N . GLU B 1 11 ? 0.837 4.289 -7.613 1 98.12 11 GLU B N 1
ATOM 807 C CA . GLU B 1 11 ? 1.905 4.586 -8.562 1 98.12 11 GLU B CA 1
ATOM 808 C C . GLU B 1 11 ? 2.906 5.578 -7.973 1 98.12 11 GLU B C 1
ATOM 810 O O . GLU B 1 11 ? 4.117 5.395 -8.102 1 98.12 11 GLU B O 1
ATOM 815 N N . ASP B 1 12 ? 2.393 6.637 -7.332 1 98.56 12 ASP B N 1
ATOM 816 C CA . ASP B 1 12 ? 3.26 7.586 -6.645 1 98.56 12 ASP B CA 1
ATOM 817 C C . ASP B 1 12 ? 4.141 6.879 -5.613 1 98.56 12 ASP B C 1
ATOM 819 O O . ASP B 1 12 ? 5.352 7.102 -5.57 1 98.56 12 ASP B O 1
ATOM 823 N N . TYR B 1 13 ? 3.496 6.051 -4.797 1 98.88 13 TYR B N 1
ATOM 824 C CA . TYR B 1 13 ? 4.168 5.398 -3.678 1 98.88 13 TYR B CA 1
ATOM 825 C C . TYR B 1 13 ? 5.293 4.496 -4.164 1 98.88 13 TYR B C 1
ATOM 827 O O . TYR B 1 13 ? 6.41 4.551 -3.645 1 98.88 13 TYR B O 1
ATOM 835 N N . VAL B 1 14 ? 5 3.732 -5.223 1 98.62 14 VAL B N 1
ATOM 836 C CA . VAL B 1 14 ? 5.984 2.801 -5.766 1 98.62 14 VAL B CA 1
ATOM 837 C C . VAL B 1 14 ? 7.121 3.578 -6.43 1 98.62 14 VAL B C 1
ATOM 839 O O . VAL B 1 14 ? 8.281 3.168 -6.363 1 98.62 14 VAL B O 1
ATOM 842 N N . HIS B 1 15 ? 6.773 4.707 -7.008 1 98.06 15 HIS B N 1
ATOM 843 C CA . HIS B 1 15 ? 7.77 5.574 -7.629 1 98.06 15 HIS B CA 1
ATOM 844 C C . HIS B 1 15 ? 8.891 5.914 -6.652 1 98.06 15 HIS B C 1
ATOM 846 O O . HIS B 1 15 ? 10.062 5.895 -7.02 1 98.06 15 HIS B O 1
ATOM 852 N N . TRP B 1 16 ? 8.602 6.141 -5.406 1 98.38 16 TRP B N 1
ATOM 853 C CA . TRP B 1 16 ? 9.578 6.602 -4.426 1 98.38 16 TRP B CA 1
ATOM 854 C C . TRP B 1 16 ? 10.523 5.473 -4.027 1 98.38 16 TRP B C 1
ATOM 856 O O . TRP B 1 16 ? 11.633 5.723 -3.564 1 98.38 16 TRP B O 1
ATOM 866 N N . GLN B 1 17 ? 10.031 4.227 -4.195 1 97.75 17 GLN B N 1
ATOM 867 C CA . GLN B 1 17 ? 10.844 3.074 -3.814 1 97.75 17 GLN B CA 1
ATOM 868 C C . GLN B 1 17 ? 12.125 3.016 -4.633 1 97.75 17 GLN B C 1
ATOM 870 O O . GLN B 1 17 ? 13.156 2.535 -4.152 1 97.75 17 GLN B O 1
ATOM 875 N N . SER B 1 18 ? 12.07 3.516 -5.867 1 95.81 18 SER B N 1
ATOM 876 C CA . SER B 1 18 ? 13.242 3.514 -6.727 1 95.81 18 SER B CA 1
ATOM 877 C C . SER B 1 18 ? 13.891 4.895 -6.785 1 95.81 18 SER B C 1
ATOM 879 O O . SER B 1 18 ? 15.109 5.008 -6.949 1 95.81 18 SER B O 1
ATOM 881 N N . GLU B 1 19 ? 13.102 5.949 -6.555 1 97.38 19 GLU B N 1
ATOM 882 C CA . GLU B 1 19 ? 13.57 7.312 -6.789 1 97.38 19 GLU B CA 1
ATOM 883 C C . GLU B 1 19 ? 14.312 7.855 -5.57 1 97.38 19 GLU B C 1
ATOM 885 O O . GLU B 1 19 ? 15.383 8.453 -5.707 1 97.38 19 GLU B O 1
ATOM 890 N N . ASP B 1 20 ? 13.773 7.684 -4.375 1 97.62 20 ASP B N 1
ATOM 891 C CA . ASP B 1 20 ? 14.336 8.32 -3.186 1 97.62 20 ASP B CA 1
ATOM 892 C C . ASP B 1 20 ? 13.867 7.613 -1.914 1 97.62 20 ASP B C 1
ATOM 894 O O . ASP B 1 20 ? 12.805 7.93 -1.379 1 97.62 20 ASP B O 1
ATOM 898 N N . ARG B 1 21 ? 14.719 6.906 -1.309 1 96.25 21 ARG B N 1
ATOM 899 C CA . ARG B 1 21 ? 14.383 6.078 -0.153 1 96.25 21 ARG B CA 1
ATOM 900 C C . ARG B 1 21 ? 14.078 6.941 1.066 1 96.25 21 ARG B C 1
ATOM 902 O O . ARG B 1 21 ? 13.297 6.547 1.933 1 96.25 21 ARG B O 1
ATOM 909 N N . LYS B 1 22 ? 14.719 8.078 1.145 1 97.38 22 LYS B N 1
ATOM 910 C CA . LYS B 1 22 ? 14.453 8.977 2.266 1 97.38 22 LYS B CA 1
ATOM 911 C C . LYS B 1 22 ? 13.008 9.469 2.25 1 97.38 22 LYS B C 1
ATOM 913 O O . LYS B 1 22 ? 12.352 9.508 3.291 1 97.38 22 LYS B O 1
ATOM 918 N N . THR B 1 23 ? 12.602 9.836 1.088 1 98.5 23 THR B N 1
ATOM 919 C CA . THR B 1 23 ? 11.219 10.273 0.925 1 98.5 23 THR B CA 1
ATOM 920 C C . THR B 1 23 ? 10.25 9.133 1.239 1 98.5 23 THR B C 1
ATOM 922 O O . THR B 1 23 ? 9.234 9.344 1.901 1 98.5 23 THR B O 1
ATOM 925 N N . LEU B 1 24 ? 10.578 7.926 0.787 1 98.62 24 LEU B N 1
ATOM 926 C CA . LEU B 1 24 ? 9.766 6.758 1.094 1 98.62 24 LEU B CA 1
ATOM 927 C C . LEU B 1 24 ? 9.633 6.566 2.602 1 98.62 24 LEU B C 1
ATOM 929 O O . LEU B 1 24 ? 8.539 6.312 3.107 1 98.62 24 LEU B O 1
ATOM 933 N N . LYS B 1 25 ? 10.734 6.668 3.262 1 98.12 25 LYS B N 1
ATOM 934 C CA . LYS B 1 25 ? 10.719 6.523 4.715 1 98.12 25 LYS B CA 1
ATOM 935 C C . LYS B 1 25 ? 9.82 7.574 5.359 1 98.12 25 LYS B C 1
ATOM 937 O O . LYS B 1 25 ? 9.07 7.273 6.293 1 98.12 25 LYS B O 1
ATOM 942 N N . LYS B 1 26 ? 9.914 8.773 4.898 1 98.56 26 LYS B N 1
ATOM 943 C CA . LYS B 1 26 ? 9.07 9.852 5.422 1 98.56 26 LYS B CA 1
ATOM 944 C C . LYS B 1 26 ? 7.594 9.547 5.195 1 98.56 26 LYS B C 1
ATOM 946 O O . LYS B 1 26 ? 6.766 9.781 6.078 1 98.56 26 LYS B O 1
ATOM 951 N N . ILE B 1 27 ? 7.297 9.086 4.055 1 98.88 27 ILE B N 1
ATOM 952 C CA . ILE B 1 27 ? 5.914 8.742 3.746 1 98.88 27 ILE B CA 1
ATOM 953 C C . ILE B 1 27 ? 5.434 7.637 4.684 1 98.88 27 ILE B C 1
ATOM 955 O O . ILE B 1 27 ? 4.324 7.699 5.211 1 98.88 27 ILE B O 1
ATOM 959 N N . ASN B 1 28 ? 6.27 6.621 4.918 1 98.81 28 ASN B N 1
ATOM 960 C CA . ASN B 1 28 ? 5.918 5.555 5.848 1 98.81 28 ASN B CA 1
ATOM 961 C C . ASN B 1 28 ? 5.699 6.09 7.262 1 98.81 28 ASN B C 1
ATOM 963 O O . ASN B 1 28 ? 4.785 5.652 7.961 1 98.81 28 ASN B O 1
ATOM 967 N N . ASP B 1 29 ? 6.543 7.047 7.664 1 98.75 29 ASP B N 1
ATOM 968 C CA . ASP B 1 29 ? 6.375 7.672 8.969 1 98.75 29 ASP B CA 1
ATOM 969 C C . ASP B 1 29 ? 5.047 8.422 9.062 1 98.75 29 ASP B C 1
ATOM 971 O O . ASP B 1 29 ? 4.363 8.359 10.086 1 98.75 29 ASP B O 1
ATOM 975 N N . LEU B 1 30 ? 4.723 9.109 8.047 1 98.88 30 LEU B N 1
ATOM 976 C CA . LEU B 1 30 ? 3.455 9.828 8 1 98.88 30 LEU B CA 1
ATOM 977 C C . LEU B 1 30 ? 2.275 8.867 8.078 1 98.88 30 LEU B C 1
ATOM 979 O O . LEU B 1 30 ? 1.322 9.109 8.828 1 98.88 30 LEU B O 1
ATOM 983 N N . ILE B 1 31 ? 2.33 7.777 7.312 1 98.81 31 ILE B N 1
ATOM 984 C CA . ILE B 1 31 ? 1.253 6.793 7.316 1 98.81 31 ILE B CA 1
ATOM 985 C C . ILE B 1 31 ? 1.091 6.207 8.719 1 98.81 31 ILE B C 1
ATOM 987 O O . ILE B 1 31 ? -0.03 6.074 9.211 1 98.81 31 ILE B O 1
ATOM 991 N N . ARG B 1 32 ? 2.191 5.906 9.312 1 98.44 32 ARG B N 1
ATOM 992 C CA . ARG B 1 32 ? 2.156 5.375 10.672 1 98.44 32 ARG B CA 1
ATOM 993 C C . ARG B 1 32 ? 1.495 6.363 11.633 1 98.44 32 ARG B C 1
ATOM 995 O O . ARG B 1 32 ? 0.663 5.977 12.453 1 98.44 32 ARG B O 1
ATOM 1002 N N . ASP B 1 33 ? 1.87 7.59 11.547 1 98.69 33 ASP B N 1
ATOM 1003 C CA . ASP B 1 33 ? 1.327 8.633 12.414 1 98.69 33 ASP B CA 1
ATOM 1004 C C . ASP B 1 33 ? -0.16 8.852 12.148 1 98.69 33 ASP B C 1
ATOM 1006 O O . ASP B 1 33 ? -0.942 9.047 13.078 1 98.69 33 ASP B O 1
ATOM 1010 N N . ILE B 1 34 ? -0.564 8.844 10.898 1 98.56 34 ILE B N 1
ATOM 1011 C CA . ILE B 1 34 ? -1.96 9.039 10.516 1 98.56 34 ILE B CA 1
ATOM 1012 C C . ILE B 1 34 ? -2.816 7.926 11.117 1 98.56 34 ILE B C 1
ATOM 1014 O O . ILE B 1 34 ? -3.928 8.18 11.594 1 98.56 34 ILE B O 1
ATOM 1018 N N . LYS B 1 35 ? -2.314 6.695 11.086 1 97.88 35 LYS B N 1
ATOM 1019 C CA . LYS B 1 35 ? -3.061 5.566 11.641 1 97.88 35 LYS B CA 1
ATOM 1020 C C . LYS B 1 35 ? -3.352 5.773 13.125 1 97.88 35 LYS B C 1
ATOM 1022 O O . LYS B 1 35 ? -4.375 5.309 13.633 1 97.88 35 LYS B O 1
ATOM 1027 N N . ARG B 1 36 ? -2.473 6.48 13.742 1 96 36 ARG B N 1
ATOM 1028 C CA . ARG B 1 36 ? -2.637 6.742 15.172 1 96 36 ARG B CA 1
ATOM 1029 C C . ARG B 1 36 ? -3.496 7.984 15.406 1 96 36 ARG B C 1
ATOM 1031 O O . ARG B 1 36 ? -4.387 7.977 16.25 1 96 36 ARG B O 1
ATOM 1038 N N . SER B 1 37 ? -3.143 9.023 14.664 1 96.94 37 SER B N 1
ATOM 1039 C CA . SER B 1 37 ? -3.816 10.312 14.766 1 96.94 37 SER B CA 1
ATOM 1040 C C . SER B 1 37 ? -4.117 10.891 13.383 1 96.94 37 SER B C 1
ATOM 1042 O O . SER B 1 37 ? -3.346 11.695 12.859 1 96.94 37 SER B O 1
ATOM 1044 N N . PRO B 1 38 ? -5.277 10.641 12.875 1 97.88 38 PRO B N 1
ATOM 1045 C CA . PRO B 1 38 ? -5.57 10.961 11.477 1 97.88 38 PRO B CA 1
ATOM 1046 C C . PRO B 1 38 ? -5.512 12.461 11.18 1 97.88 38 PRO B C 1
ATOM 1048 O O . PRO B 1 38 ? -5.219 12.859 10.055 1 97.88 38 PRO B O 1
ATOM 1051 N N . TYR B 1 39 ? -5.707 13.289 12.211 1 97.81 39 TYR B N 1
ATOM 1052 C CA . TYR B 1 39 ? -5.914 14.695 11.883 1 97.81 39 TYR B CA 1
ATOM 1053 C C . TYR B 1 39 ? -4.957 15.586 12.672 1 97.81 39 TYR B C 1
ATOM 1055 O O . TYR B 1 39 ? -5.141 16.812 12.727 1 97.81 39 TYR B O 1
ATOM 1063 N N . GLU B 1 40 ? -3.982 14.961 13.336 1 98.25 40 GLU B N 1
ATOM 1064 C CA . GLU B 1 40 ? -2.928 15.648 14.07 1 98.25 40 GLU B CA 1
ATOM 1065 C C . GLU B 1 40 ? -1.586 14.938 13.906 1 98.25 40 GLU B C 1
ATOM 1067 O O . GLU B 1 40 ? -1.517 13.859 13.312 1 98.25 40 GLU B O 1
ATOM 1072 N N . GLY B 1 41 ? -0.499 15.688 14.398 1 98.44 41 GLY B N 1
ATOM 1073 C CA . GLY B 1 41 ? 0.804 15.039 14.406 1 98.44 41 GLY B CA 1
ATOM 1074 C C . GLY B 1 41 ? 1.766 15.625 13.391 1 98.44 41 GLY B C 1
ATOM 1075 O O . GLY B 1 41 ? 1.702 16.828 13.086 1 98.44 41 GLY B O 1
ATOM 1076 N N . ILE B 1 42 ? 2.574 14.773 12.859 1 98.69 42 ILE B N 1
ATOM 1077 C CA . ILE B 1 42 ? 3.68 15.258 12.047 1 98.69 42 ILE B CA 1
ATOM 1078 C C . ILE B 1 42 ? 3.176 15.602 10.641 1 98.69 42 ILE B C 1
ATOM 1080 O O . ILE B 1 42 ? 2.117 15.133 10.227 1 98.69 42 ILE B O 1
ATOM 1084 N N . GLY B 1 43 ? 4.004 16.422 9.977 1 98.62 43 GLY B N 1
ATOM 1085 C CA . GLY B 1 43 ? 3.73 16.766 8.594 1 98.62 43 GLY B CA 1
ATOM 1086 C C . GLY B 1 43 ? 2.727 17.891 8.445 1 98.62 43 GLY B C 1
ATOM 1087 O O . GLY B 1 43 ? 2.094 18.031 7.398 1 98.62 43 GLY B O 1
ATOM 1088 N N . LYS B 1 44 ? 2.33 18.531 9.531 1 98.5 44 LYS B N 1
ATOM 1089 C CA . LYS B 1 44 ? 1.438 19.688 9.523 1 98.5 44 LYS B CA 1
ATOM 1090 C C . LYS B 1 44 ? 0.103 19.344 8.867 1 98.5 44 LYS B C 1
ATOM 1092 O O . LYS B 1 44 ? -0.271 19.938 7.855 1 98.5 44 LYS B O 1
ATOM 1097 N N . PRO B 1 45 ? -0.612 18.469 9.445 1 98.56 45 PRO B N 1
ATOM 1098 C CA . PRO B 1 45 ? -1.888 18.047 8.867 1 98.56 45 PRO B CA 1
ATOM 1099 C C . PRO B 1 45 ? -2.848 19.203 8.625 1 98.56 45 PRO B C 1
ATOM 1101 O O . PRO B 1 45 ? -2.988 20.078 9.477 1 98.56 45 PRO B O 1
ATOM 1104 N N . GLU B 1 46 ? -3.5 19.203 7.426 1 98.19 46 GLU B N 1
ATOM 1105 C CA . GLU B 1 46 ? -4.48 20.234 7.105 1 98.19 46 GLU B CA 1
ATOM 1106 C C . GLU B 1 46 ? -5.629 19.672 6.277 1 98.19 46 GLU B C 1
ATOM 1108 O O . GLU B 1 46 ? -5.414 18.828 5.402 1 98.19 46 GLU B O 1
ATOM 1113 N N . PRO B 1 47 ? -6.82 20.141 6.551 1 97.88 47 PRO B N 1
ATOM 1114 C CA . PRO B 1 47 ? -7.934 19.766 5.676 1 97.88 47 PRO B CA 1
ATOM 1115 C C . PRO B 1 47 ? -7.887 20.469 4.324 1 97.88 47 PRO B C 1
ATOM 1117 O O . PRO B 1 47 ? -7.512 21.641 4.25 1 97.88 47 PRO B O 1
ATOM 1120 N N . LEU B 1 48 ? -8.234 19.719 3.352 1 97.19 48 LEU B N 1
ATOM 1121 C CA . LEU B 1 48 ? -8.242 20.328 2.023 1 97.19 48 LEU B CA 1
ATOM 1122 C C . LEU B 1 48 ? -9.625 20.875 1.675 1 97.19 48 LEU B C 1
ATOM 1124 O O . LEU B 1 48 ? -10.578 20.688 2.434 1 97.19 48 LEU B O 1
ATOM 1128 N N . LYS B 1 49 ? -9.617 21.688 0.695 1 94.62 49 LYS B N 1
ATOM 1129 C CA . LYS B 1 49 ? -10.852 22.391 0.366 1 94.62 49 LYS B CA 1
ATOM 1130 C C . LYS B 1 49 ? -11.273 22.125 -1.078 1 94.62 49 LYS B C 1
ATOM 1132 O O . LYS B 1 49 ? -10.633 21.344 -1.78 1 94.62 49 LYS B O 1
ATOM 1137 N N . HIS B 1 50 ? -12.383 22.594 -1.415 1 93.38 50 HIS B N 1
ATOM 1138 C CA . HIS B 1 50 ? -12.914 22.562 -2.771 1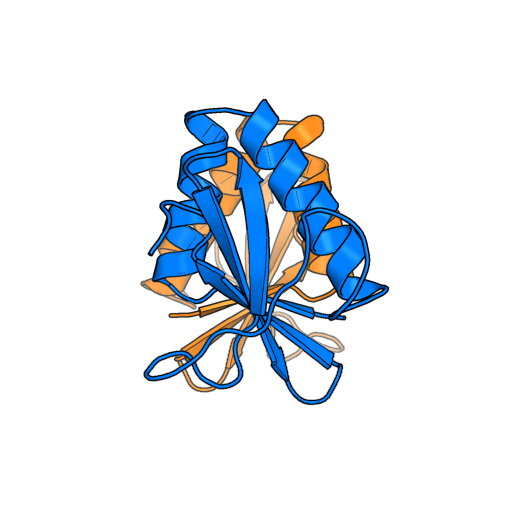 93.38 50 HIS B CA 1
ATOM 1139 C C . HIS B 1 50 ? -13.07 21.125 -3.258 1 93.38 50 HIS B C 1
ATOM 1141 O O . HIS B 1 50 ? -13.742 20.312 -2.615 1 93.38 50 HIS B O 1
ATOM 1147 N N . GLN B 1 51 ? -12.352 20.797 -4.422 1 90.94 51 GLN B N 1
ATOM 1148 C CA . GLN B 1 51 ? -12.539 19.5 -5.062 1 90.94 51 GLN B CA 1
ATOM 1149 C C . GLN B 1 51 ? -12.047 18.375 -4.16 1 90.94 51 GLN B C 1
ATOM 1151 O O . GLN B 1 51 ? -12.461 17.219 -4.312 1 90.94 51 GLN B O 1
ATOM 1156 N N .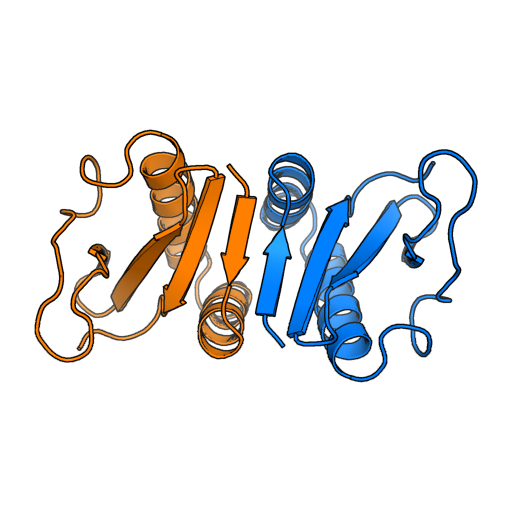 LEU B 1 52 ? -11.281 18.812 -3.205 1 93.88 52 LEU B N 1
ATOM 1157 C CA . LEU B 1 52 ? -10.711 17.781 -2.338 1 93.88 52 LEU B CA 1
ATOM 1158 C C . LEU B 1 52 ? -11.25 17.906 -0.917 1 93.88 52 LEU B C 1
ATOM 1160 O O . LEU B 1 52 ? -10.586 17.516 0.041 1 93.88 52 LEU B O 1
ATOM 1164 N N . GLN B 1 53 ? -12.438 18.531 -0.895 1 94.94 53 GLN B N 1
ATOM 1165 C CA . GLN B 1 53 ? -13.078 18.609 0.413 1 94.94 53 GLN B CA 1
ATOM 1166 C C . GLN B 1 53 ? -13.234 17.234 1.045 1 94.94 53 GLN B C 1
ATOM 1168 O O . GLN B 1 53 ? -13.648 16.281 0.375 1 94.94 53 GLN B O 1
ATOM 1173 N N . GLY B 1 54 ? -12.906 17.156 2.285 1 95.19 54 GLY B N 1
ATOM 1174 C CA . GLY B 1 54 ? -12.984 15.883 2.979 1 95.19 54 GLY B CA 1
ATOM 1175 C C . GLY B 1 54 ? -11.648 15.172 3.076 1 95.19 54 GLY B C 1
ATOM 1176 O O . GLY B 1 54 ? -11.484 14.25 3.877 1 95.19 54 GLY B O 1
ATOM 1177 N N . TYR B 1 55 ? -10.758 15.641 2.225 1 97.56 55 TYR B N 1
ATOM 1178 C CA . TYR B 1 55 ? -9.414 15.078 2.27 1 97.56 55 TYR B CA 1
ATOM 1179 C C . TYR B 1 55 ? -8.5 15.93 3.141 1 97.56 55 TYR B C 1
ATOM 1181 O O . TYR B 1 55 ? -8.797 17.094 3.418 1 97.56 55 TYR B O 1
ATOM 1189 N N . TRP B 1 56 ? -7.449 15.305 3.637 1 98.44 56 TRP B N 1
ATOM 1190 C CA . TRP B 1 56 ? -6.395 15.938 4.414 1 98.44 56 TRP B CA 1
ATOM 1191 C C . TRP B 1 56 ? -5.039 15.781 3.73 1 98.44 56 TRP B C 1
ATOM 1193 O O . TRP B 1 56 ? -4.852 14.875 2.92 1 98.44 56 TRP B O 1
ATOM 1203 N N . SER B 1 57 ? -4.172 16.656 4.062 1 98.38 57 SER B N 1
ATOM 1204 C CA . SER B 1 57 ? -2.811 16.547 3.543 1 98.38 57 SER B CA 1
ATOM 1205 C C . SER B 1 57 ? -1.781 16.688 4.66 1 98.38 57 SER B C 1
ATOM 1207 O O . SER B 1 57 ? -2.055 17.312 5.691 1 98.38 57 SER B O 1
ATOM 1209 N N . ARG B 1 58 ? -0.687 16.094 4.461 1 98.75 58 ARG B N 1
ATOM 1210 C CA . ARG B 1 58 ? 0.505 16.266 5.285 1 98.75 58 ARG B CA 1
ATOM 1211 C C . ARG B 1 58 ? 1.737 16.516 4.422 1 98.75 58 ARG B C 1
ATOM 1213 O O . ARG B 1 58 ? 1.882 15.914 3.354 1 98.75 58 ARG B O 1
ATOM 1220 N N . ARG B 1 59 ? 2.604 17.281 4.977 1 98.69 59 ARG B N 1
ATOM 1221 C CA . ARG B 1 59 ? 3.801 17.688 4.242 1 98.69 59 ARG B CA 1
ATOM 1222 C C . ARG B 1 59 ? 4.844 16.562 4.262 1 98.69 59 ARG B C 1
ATOM 1224 O O . ARG B 1 59 ? 5.188 16.047 5.324 1 98.69 59 ARG B O 1
ATOM 1231 N N . ILE B 1 60 ? 5.277 16.156 3.105 1 98.56 60 ILE B N 1
ATOM 1232 C CA . ILE B 1 60 ? 6.418 15.258 2.992 1 98.56 60 ILE B CA 1
ATOM 1233 C C . ILE B 1 60 ? 7.711 16.062 2.938 1 98.56 60 ILE B C 1
ATOM 1235 O O . ILE B 1 60 ? 8.625 15.844 3.738 1 98.56 60 ILE B O 1
ATOM 1239 N N . ASP B 1 61 ? 7.699 17.047 2.059 1 97.44 61 ASP B N 1
ATOM 1240 C CA . ASP B 1 61 ? 8.742 18.062 1.887 1 97.44 61 ASP B CA 1
ATOM 1241 C C . ASP B 1 61 ? 8.188 19.312 1.214 1 97.44 61 ASP B C 1
ATOM 1243 O O . ASP B 1 61 ? 6.973 19.453 1.064 1 97.44 61 ASP B O 1
ATOM 1247 N N . PRO B 1 62 ? 9.055 20.25 0.913 1 96.44 62 PRO B N 1
ATOM 1248 C CA . PRO B 1 62 ? 8.492 21.484 0.368 1 96.44 62 PRO B CA 1
ATOM 1249 C C . PRO B 1 62 ? 7.703 21.266 -0.918 1 96.44 62 PRO B C 1
ATOM 1251 O O . PRO B 1 62 ? 6.797 22.031 -1.234 1 96.44 62 PRO B O 1
ATOM 1254 N N . GLU B 1 63 ? 7.859 20.125 -1.668 1 97.38 63 GLU B N 1
ATOM 1255 C CA . GLU B 1 63 ? 7.293 19.938 -3 1 97.38 63 GLU B CA 1
ATOM 1256 C C . GLU B 1 63 ? 6.207 18.875 -2.996 1 97.38 63 GLU B C 1
ATOM 1258 O O . GLU B 1 63 ? 5.395 18.797 -3.92 1 97.38 63 GLU B O 1
ATOM 1263 N N . HIS B 1 64 ? 6.18 18.078 -2.025 1 98.38 64 HIS B N 1
ATOM 1264 C CA . HIS B 1 64 ? 5.328 16.891 -2.064 1 98.38 64 HIS B CA 1
ATOM 1265 C C . HIS B 1 64 ? 4.449 16.812 -0.82 1 98.38 64 HIS B C 1
ATOM 1267 O O . HIS B 1 64 ? 4.906 17.094 0.288 1 98.38 64 HIS B O 1
ATOM 1273 N N . ARG B 1 65 ? 3.186 16.391 -1.052 1 98.75 65 ARG B N 1
ATOM 1274 C CA . ARG B 1 65 ? 2.217 16.188 0.02 1 98.75 65 ARG B CA 1
ATOM 1275 C C . ARG B 1 65 ? 1.647 14.766 -0.025 1 98.75 65 ARG B C 1
ATOM 1277 O O . ARG B 1 65 ? 1.51 14.18 -1.101 1 98.75 65 ARG B O 1
ATOM 1284 N N . LEU B 1 66 ? 1.345 14.258 1.116 1 98.81 66 LEU B N 1
ATOM 1285 C CA . LEU B 1 66 ? 0.53 13.055 1.26 1 98.81 66 LEU B CA 1
ATOM 1286 C C . LEU B 1 66 ? -0.943 13.414 1.425 1 98.81 66 LEU B C 1
ATOM 1288 O O . LEU B 1 66 ? -1.318 14.094 2.385 1 98.81 66 LEU B O 1
ATOM 1292 N N . VAL B 1 67 ? -1.758 13.031 0.487 1 98.69 67 VAL B N 1
ATOM 1293 C CA . VAL B 1 67 ? -3.178 13.3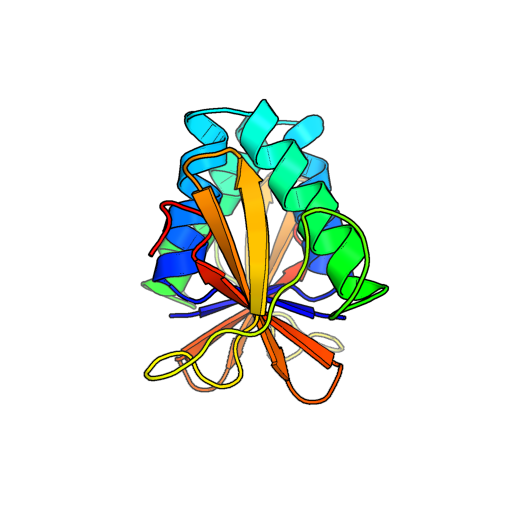67 0.507 1 98.69 67 VAL B CA 1
ATOM 1294 C C . VAL B 1 67 ? -3.998 12.117 0.825 1 98.69 67 VAL B C 1
ATOM 1296 O O . VAL B 1 67 ? -3.83 11.078 0.184 1 98.69 67 VAL B O 1
ATOM 1299 N N . TYR B 1 68 ? -4.859 12.312 1.779 1 98.62 68 TYR B N 1
ATOM 1300 C CA . TYR B 1 68 ? -5.523 11.102 2.252 1 98.62 68 TYR B CA 1
ATOM 1301 C C . TYR B 1 68 ? -6.898 11.422 2.82 1 98.62 68 TYR B C 1
ATOM 1303 O O . TYR B 1 68 ? -7.242 12.594 3.016 1 98.62 68 TYR B O 1
ATOM 1311 N N . GLN B 1 69 ? -7.672 10.43 3.018 1 98.19 69 GLN B N 1
ATOM 1312 C CA . GLN B 1 69 ? -8.938 10.453 3.738 1 98.19 69 GLN B CA 1
ATOM 1313 C C . GLN B 1 69 ? -9.102 9.195 4.594 1 98.19 69 GLN B C 1
ATOM 1315 O O . GLN B 1 69 ? -8.562 8.141 4.262 1 98.19 69 GLN B O 1
ATOM 1320 N N . VAL B 1 70 ? -9.812 9.344 5.711 1 97.69 70 VAL B N 1
ATOM 1321 C CA . VAL B 1 70 ? -10.102 8.18 6.547 1 97.69 70 VAL B CA 1
ATOM 1322 C C . VAL B 1 70 ? -11.562 7.781 6.391 1 97.69 70 VAL B C 1
ATOM 1324 O O . VAL B 1 70 ? -12.461 8.609 6.566 1 97.69 70 VAL B O 1
ATOM 1327 N N . GLU B 1 71 ? -11.75 6.547 5.98 1 96 71 GLU B N 1
ATOM 1328 C CA . GLU B 1 71 ? -13.109 6.035 5.809 1 96 71 GLU B CA 1
ATOM 1329 C C . GLU B 1 71 ? -13.523 5.176 7 1 96 71 GLU B C 1
ATOM 1331 O O . GLU B 1 71 ? -12.898 4.148 7.277 1 96 71 GLU B O 1
ATOM 1336 N N . GLY B 1 72 ? -14.594 5.527 7.676 1 89.94 72 GLY B N 1
ATOM 1337 C CA . GLY B 1 72 ? -15.211 4.766 8.75 1 89.94 72 GLY B CA 1
ATOM 1338 C C . GLY B 1 72 ? -14.258 4.461 9.891 1 89.94 72 GLY B C 1
ATOM 1339 O O . GLY B 1 72 ? -14.375 3.426 10.547 1 89.94 72 GLY B O 1
ATOM 1340 N N . ASN B 1 73 ? -13.141 5.129 10.023 1 85.5 73 ASN B N 1
ATOM 1341 C CA . ASN B 1 73 ? -12.109 4.949 11.039 1 85.5 73 ASN B CA 1
ATOM 1342 C C . ASN B 1 73 ? -11.406 3.605 10.891 1 85.5 73 ASN B C 1
ATOM 1344 O O . ASN B 1 73 ? -10.82 3.094 11.844 1 85.5 73 ASN B O 1
ATOM 1348 N N . LYS B 1 74 ? -11.516 2.982 9.672 1 93.38 74 LYS B N 1
ATOM 1349 C CA . LYS B 1 74 ? -10.977 1.638 9.492 1 93.38 74 LYS B CA 1
ATOM 1350 C C . LYS B 1 74 ? -9.977 1.599 8.336 1 93.38 74 LYS B C 1
ATOM 1352 O O . LYS B 1 74 ? -9.117 0.719 8.281 1 93.38 74 LYS B O 1
ATOM 1357 N N . THR B 1 75 ? -10.203 2.578 7.457 1 98.06 75 THR B N 1
ATOM 1358 C CA . THR B 1 75 ? -9.375 2.51 6.258 1 98.06 75 THR B CA 1
ATOM 1359 C C . THR B 1 75 ? -8.766 3.875 5.945 1 98.06 75 THR B C 1
ATOM 1361 O O . THR B 1 75 ? -9.484 4.863 5.801 1 98.06 75 THR B O 1
ATOM 1364 N N . LEU B 1 76 ? -7.457 3.961 5.938 1 98.69 76 LEU B N 1
ATOM 1365 C CA . LEU B 1 76 ? -6.719 5.113 5.426 1 98.69 76 LEU B CA 1
ATOM 1366 C C . LEU B 1 76 ? -6.609 5.055 3.906 1 98.69 76 LEU B C 1
ATOM 1368 O O . LEU B 1 76 ? -5.98 4.148 3.357 1 98.69 76 LEU B O 1
ATOM 1372 N N . VAL B 1 77 ? -7.254 5.992 3.264 1 98.62 77 VAL B N 1
ATOM 1373 C CA . VAL B 1 77 ? -7.219 6.051 1.807 1 98.62 77 VAL B CA 1
ATOM 1374 C C . VAL B 1 77 ? -6.203 7.102 1.354 1 98.62 77 VAL B C 1
ATOM 1376 O O . VAL B 1 77 ? -6.336 8.281 1.685 1 98.62 77 VAL B O 1
ATOM 1379 N N . ILE B 1 78 ? -5.23 6.641 0.646 1 98.75 78 ILE B N 1
ATOM 1380 C CA . ILE B 1 78 ? -4.199 7.531 0.126 1 98.75 78 ILE B CA 1
ATOM 1381 C C . ILE B 1 78 ? -4.422 7.766 -1.366 1 98.75 78 ILE B C 1
ATOM 1383 O O . ILE B 1 78 ? -4.395 6.82 -2.16 1 98.75 78 ILE B O 1
ATOM 1387 N N . ILE B 1 79 ? -4.531 9.031 -1.743 1 98 79 ILE B N 1
ATOM 1388 C CA . ILE B 1 79 ? -4.867 9.297 -3.137 1 98 79 ILE B CA 1
ATOM 1389 C C . ILE B 1 79 ? -3.654 9.875 -3.861 1 98 79 ILE B C 1
ATOM 1391 O O . ILE B 1 79 ? -3.6 9.867 -5.094 1 98 79 ILE B O 1
ATOM 1395 N N . ALA B 1 80 ? -2.697 10.422 -3.098 1 98.31 80 ALA B N 1
ATOM 1396 C CA . ALA B 1 80 ? -1.481 10.977 -3.686 1 98.31 80 ALA B CA 1
ATOM 1397 C C . ALA B 1 80 ? -0.375 11.102 -2.643 1 98.31 80 ALA B C 1
ATOM 1399 O O . ALA B 1 80 ? -0.651 11.312 -1.458 1 98.31 80 ALA B O 1
ATOM 1400 N N . CYS B 1 81 ? 0.885 11.008 -3.111 1 98.75 81 CYS B N 1
ATOM 1401 C CA . CYS B 1 81 ? 2.016 11.297 -2.234 1 98.75 81 CYS B CA 1
ATOM 1402 C C . CYS B 1 81 ? 3.189 11.859 -3.023 1 98.75 81 CYS B C 1
ATOM 1404 O O . CYS B 1 81 ? 4.348 11.625 -2.674 1 98.75 81 CYS B O 1
ATOM 1406 N N . ARG B 1 82 ? 2.793 12.398 -4.062 1 97.75 82 ARG B N 1
ATOM 1407 C CA . ARG B 1 82 ? 3.732 13.102 -4.926 1 97.75 82 ARG B CA 1
ATOM 1408 C C . ARG B 1 82 ? 3.127 14.406 -5.445 1 97.75 82 ARG B C 1
ATOM 1410 O O . ARG B 1 82 ? 1.94 14.453 -5.781 1 97.75 82 ARG B O 1
ATOM 1417 N N . TYR B 1 83 ? 3.938 15.391 -5.504 1 95.31 83 TYR B N 1
ATOM 1418 C CA . TYR B 1 83 ? 3.592 16.734 -5.973 1 95.31 83 TYR B CA 1
ATOM 1419 C C . TYR B 1 83 ? 2.629 17.406 -5.008 1 95.31 83 TYR B C 1
ATOM 1421 O O . TYR B 1 83 ? 2.191 16.812 -4.023 1 95.31 83 TYR B O 1
ATOM 1429 N N . HIS B 1 84 ? 2.615 18.734 -5.043 1 85.06 84 HIS B N 1
ATOM 1430 C CA . HIS B 1 84 ? 1.705 19.531 -4.223 1 85.06 84 HIS B CA 1
ATOM 1431 C C . HIS B 1 84 ? 0.679 20.25 -5.082 1 85.06 84 HIS B C 1
ATOM 1433 O O . HIS B 1 84 ? 0.883 20.422 -6.285 1 85.06 84 HIS B O 1
ATOM 1439 N N . TYR B 1 85 ? -0.548 20.344 -4.621 1 64.69 85 TYR B N 1
ATOM 1440 C CA . TYR B 1 85 ? -1.542 21.109 -5.371 1 64.69 85 TYR B CA 1
ATOM 1441 C C . TYR B 1 85 ? -1.03 22.5 -5.688 1 64.69 85 TYR B C 1
ATOM 1443 O O . TYR B 1 85 ? -0.158 23.031 -4.988 1 64.69 85 TYR B O 1
#

Radius of gyration: 15.99 Å; Cα contacts (8 Å, |Δi|>4): 320; chains: 2; bounding box: 31×46×30 Å